Protein AF-A0A5B8M0R2-F1 (afdb_monomer)

Radius of gyration: 30.64 Å; Cα contacts (8 Å, |Δi|>4): 33; chains: 1; bounding box: 61×30×113 Å

pLDDT: mean 72.75, std 15.43, range [44.34, 93.19]

Secondary structure (DSSP, 8-state):
----------TTHHHHGGG-------PPPPHHHHHHHHHHHHTT-S-TTSTTHHHHHHHHHHHHHHHHHHT---SSTHHHHHHHHHHHHHHHHHHHHHHHHHHHHHH-

Solvent-accessible surface area (backbone atoms only — not comparable to full-atom values): 6697 Å² total; per-residue (Å²): 134,84,74,85,85,73,77,77,79,73,78,70,63,71,62,64,68,69,67,75,66,73,76,68,77,72,71,80,81,47,60,72,53,18,53,51,50,48,57,34,47,78,67,66,72,52,67,63,88,44,90,64,40,58,61,52,49,54,48,20,52,51,50,43,53,50,32,64,76,67,64,61,80,85,75,76,58,62,75,61,52,50,55,55,53,51,51,52,53,51,51,51,51,50,52,50,52,52,51,49,52,52,53,51,62,73,74,105

Foldseek 3Di:
DDDDPPVDPDPPVVVVVVPPPDPPPPPQQDLVNLVVLVVCVVVVNQDPVDPCSVVSNVSSVVNNVVCVVVVPDPDDCCVVVVVVVVVVVVVVVVCVVVVVVVVVVVVD

Sequence (108 aa):
MAGEDARGTDPVDSRQRASRGHTAAKAPMTLEEAERIERQYDRGTLDLSLPGTEEIVAEAHRVRLRAELWGAHKSDDRRRQAKGTVVVVCAFIVITVVGLVACLAVAY

Structure (mmCIF, N/CA/C/O backbone):
data_AF-A0A5B8M0R2-F1
#
_entry.id   AF-A0A5B8M0R2-F1
#
loop_
_atom_site.group_PDB
_atom_site.id
_atom_site.type_symbol
_atom_site.label_atom_id
_atom_site.label_alt_id
_atom_site.label_comp_id
_atom_site.label_asym_id
_atom_site.label_entity_id
_atom_site.label_seq_id
_atom_site.pdbx_PDB_ins_code
_atom_site.Cartn_x
_atom_site.Cartn_y
_atom_site.Cartn_z
_atom_site.occupancy
_atom_site.B_iso_or_equiv
_atom_site.auth_seq_id
_atom_site.auth_comp_id
_atom_site.auth_asym_id
_atom_site.auth_atom_id
_atom_site.pdbx_PDB_model_num
ATOM 1 N N . MET A 1 1 ? -40.930 0.085 71.876 1.00 44.34 1 MET A N 1
ATOM 2 C CA . MET A 1 1 ? -40.169 0.909 70.914 1.00 44.34 1 MET A CA 1
ATOM 3 C C . MET A 1 1 ? -38.916 0.100 70.566 1.00 44.34 1 MET A C 1
ATOM 5 O O . MET A 1 1 ? -37.940 0.230 71.280 1.00 44.34 1 MET A O 1
ATOM 9 N N . ALA A 1 2 ? -38.921 -0.955 69.737 1.00 47.94 2 ALA A N 1
ATOM 10 C CA . ALA A 1 2 ? -39.410 -1.116 68.354 1.00 47.94 2 ALA A CA 1
ATOM 11 C C . ALA A 1 2 ? -38.889 0.017 67.452 1.00 47.94 2 ALA A C 1
ATOM 13 O O . ALA A 1 2 ? -39.274 1.153 67.697 1.00 47.94 2 ALA A O 1
ATOM 14 N N . GLY A 1 3 ? -38.029 -0.193 66.458 1.00 48.84 3 GLY A N 1
ATOM 15 C CA . GLY A 1 3 ? -37.385 -1.405 65.955 1.00 48.84 3 GLY A CA 1
ATOM 16 C C . GLY A 1 3 ? -36.396 -1.033 64.843 1.00 48.84 3 GLY A C 1
ATOM 17 O O . GLY A 1 3 ? -36.450 0.072 64.317 1.00 48.84 3 GLY A O 1
ATOM 18 N N . GLU A 1 4 ? -35.480 -1.960 64.570 1.00 58.88 4 GLU A N 1
ATOM 19 C CA . GLU A 1 4 ? -34.796 -2.210 63.293 1.00 58.88 4 GLU A CA 1
ATOM 20 C C . GLU A 1 4 ? -34.790 -1.097 62.228 1.00 58.88 4 GLU A C 1
ATOM 22 O O . GLU A 1 4 ? -35.534 -1.141 61.252 1.00 58.88 4 GLU A O 1
ATOM 27 N N . ASP A 1 5 ? -33.799 -0.207 62.311 1.00 57.06 5 ASP A N 1
ATOM 28 C CA . ASP A 1 5 ? -33.267 0.495 61.139 1.00 57.06 5 ASP A CA 1
ATOM 29 C C . ASP A 1 5 ? -32.294 -0.440 60.403 1.00 57.06 5 ASP A C 1
ATOM 31 O O . ASP A 1 5 ? -31.075 -0.240 60.357 1.00 57.06 5 ASP A O 1
ATOM 35 N N . ALA A 1 6 ? -32.856 -1.516 59.846 1.00 58.56 6 ALA A N 1
ATOM 36 C CA . ALA A 1 6 ? -32.199 -2.386 58.885 1.00 58.56 6 ALA A CA 1
ATOM 37 C C . ALA A 1 6 ? -32.004 -1.595 57.586 1.00 58.56 6 ALA A C 1
ATOM 39 O O . ALA A 1 6 ? -32.799 -1.653 56.649 1.00 58.56 6 ALA A O 1
ATOM 40 N N . ARG A 1 7 ? -30.941 -0.789 57.567 1.00 60.78 7 ARG A N 1
ATOM 41 C CA . ARG A 1 7 ? -30.465 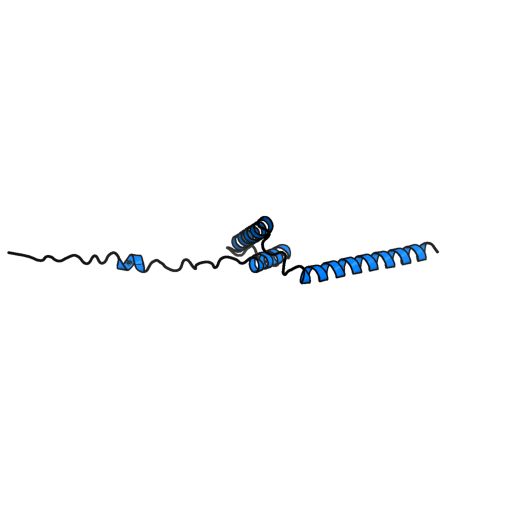-0.050 56.403 1.00 60.78 7 ARG A CA 1
ATOM 42 C C . ARG A 1 7 ? -30.079 -1.076 55.336 1.00 60.78 7 ARG A C 1
ATOM 44 O O . ARG A 1 7 ? -29.003 -1.670 55.397 1.00 60.78 7 ARG A O 1
ATOM 51 N N . GLY A 1 8 ? -31.024 -1.321 54.429 1.00 56.59 8 GLY A N 1
ATOM 52 C CA . GLY A 1 8 ? -30.923 -2.246 53.311 1.00 56.59 8 GLY A CA 1
ATOM 53 C C . GLY A 1 8 ? -29.609 -2.054 52.573 1.00 56.59 8 GLY A C 1
ATOM 54 O O . GLY A 1 8 ? -29.374 -1.042 51.920 1.00 56.59 8 GLY A O 1
ATOM 55 N N . THR A 1 9 ? -28.730 -3.036 52.721 1.00 60.12 9 THR A N 1
ATOM 56 C CA . THR A 1 9 ? -27.618 -3.245 51.808 1.00 60.12 9 THR A CA 1
ATOM 57 C C . THR A 1 9 ? -28.213 -3.951 50.605 1.00 60.12 9 THR A C 1
ATOM 59 O O . THR A 1 9 ? -28.344 -5.170 50.593 1.00 60.12 9 THR A O 1
ATOM 62 N N . ASP A 1 10 ? -28.669 -3.167 49.630 1.00 61.03 10 ASP A N 1
ATOM 63 C CA . ASP A 1 10 ? -29.226 -3.690 48.388 1.00 61.03 10 ASP A CA 1
ATOM 64 C C . ASP A 1 10 ? -28.201 -4.618 47.705 1.00 61.03 10 ASP A C 1
ATOM 66 O O . ASP A 1 10 ? -27.140 -4.162 47.269 1.00 61.03 10 ASP A O 1
ATOM 70 N N . PRO A 1 11 ? -28.484 -5.925 47.544 1.00 58.62 11 PRO A N 1
ATOM 71 C CA . PRO A 1 11 ? -27.575 -6.857 46.877 1.00 58.62 11 PRO A CA 1
ATOM 72 C C . PRO A 1 11 ? -27.618 -6.737 45.340 1.00 58.62 11 PRO A C 1
ATOM 74 O O . PRO A 1 11 ? -27.076 -7.585 44.632 1.00 58.62 11 PRO A O 1
ATOM 77 N N . VAL A 1 12 ? -28.268 -5.703 44.798 1.00 56.69 12 VAL A N 1
ATOM 78 C CA . VAL A 1 12 ? -28.571 -5.588 43.363 1.00 56.69 12 VAL A CA 1
ATOM 79 C C . VAL A 1 12 ? -27.383 -5.051 42.548 1.00 56.69 12 VAL A C 1
ATOM 81 O O . VAL A 1 12 ? -27.259 -5.373 41.367 1.00 56.69 12 VAL A O 1
ATOM 84 N N . ASP A 1 13 ? -26.442 -4.335 43.168 1.00 57.00 13 ASP A N 1
ATOM 85 C CA . ASP A 1 13 ? -25.333 -3.682 42.446 1.00 57.00 13 ASP A CA 1
ATOM 86 C C . ASP A 1 13 ? -24.150 -4.632 42.131 1.00 57.00 13 ASP A C 1
ATOM 88 O O . ASP A 1 13 ? -23.364 -4.442 41.198 1.00 57.00 13 ASP A O 1
ATOM 92 N N . SER A 1 14 ? -24.037 -5.748 42.857 1.00 57.00 14 SER A N 1
ATOM 93 C CA . SER A 1 14 ? -22.915 -6.687 42.697 1.00 57.00 14 SER A CA 1
ATOM 94 C C . SER A 1 14 ? -23.037 -7.599 41.469 1.00 57.00 14 SER A C 1
ATOM 96 O O . SER A 1 14 ? -22.025 -8.117 40.992 1.00 57.00 14 SER A O 1
ATOM 98 N N . ARG A 1 15 ? -24.237 -7.745 40.884 1.00 55.50 15 ARG A N 1
ATOM 99 C CA . ARG A 1 15 ? -24.428 -8.496 39.627 1.00 55.50 15 ARG A CA 1
ATOM 100 C C . ARG A 1 15 ? -24.153 -7.661 38.377 1.00 55.50 15 ARG A C 1
ATOM 102 O O . ARG A 1 15 ? -23.666 -8.207 37.390 1.00 55.50 15 ARG A O 1
ATOM 109 N N . GLN A 1 16 ? -24.396 -6.348 38.406 1.00 55.31 16 GLN A N 1
ATOM 110 C CA . GLN A 1 16 ? -24.125 -5.480 37.251 1.00 55.31 16 GLN A CA 1
ATOM 111 C C . GLN A 1 16 ? -22.628 -5.217 37.045 1.00 55.31 16 GLN A C 1
ATOM 113 O O . GLN A 1 16 ? -22.180 -5.070 35.906 1.00 55.31 16 GLN A O 1
ATOM 118 N N . ARG A 1 17 ? -21.819 -5.253 38.112 1.00 51.78 17 ARG A N 1
ATOM 119 C CA . ARG A 1 17 ? -20.358 -5.082 38.019 1.00 51.78 17 ARG A CA 1
ATOM 120 C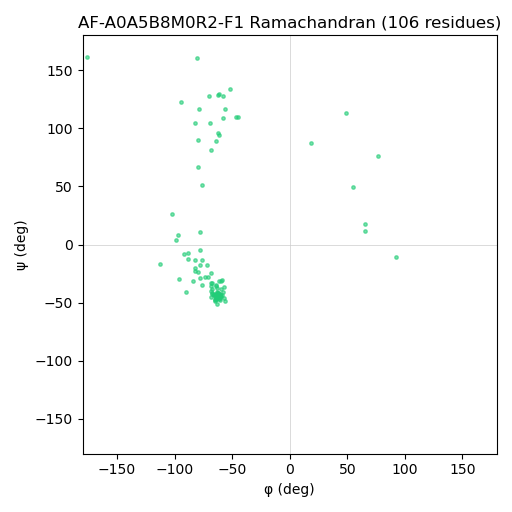 C . ARG A 1 17 ? -19.634 -6.240 37.323 1.00 51.78 17 ARG A C 1
ATOM 122 O O . ARG A 1 17 ? -18.564 -6.022 36.763 1.00 51.78 17 ARG A O 1
ATOM 129 N N . ALA A 1 18 ? -20.216 -7.441 37.326 1.00 54.94 18 ALA A N 1
ATOM 130 C CA . ALA A 1 18 ? -19.605 -8.649 36.766 1.00 54.94 18 ALA A CA 1
ATOM 131 C C . ALA A 1 18 ? -19.901 -8.869 35.269 1.00 54.94 18 ALA A C 1
ATOM 133 O O . ALA A 1 18 ? -19.229 -9.678 34.637 1.00 54.94 18 ALA A O 1
ATOM 134 N N . SER A 1 19 ? -20.853 -8.127 34.684 1.00 50.97 19 SER A N 1
ATOM 135 C CA . SER A 1 19 ? -21.210 -8.238 33.257 1.00 50.97 19 SER A CA 1
ATOM 136 C C . SER A 1 19 ? -20.541 -7.193 32.355 1.00 50.97 19 SER A C 1
ATOM 138 O O . SER A 1 19 ? -20.816 -7.138 31.159 1.00 50.97 19 SER A O 1
ATOM 140 N N . ARG A 1 20 ? -19.585 -6.405 32.872 1.00 52.12 20 ARG A N 1
ATOM 141 C CA . ARG A 1 20 ? -18.591 -5.695 32.038 1.00 52.12 20 ARG A CA 1
ATOM 142 C C . ARG A 1 20 ? -17.519 -6.678 31.547 1.00 52.12 20 ARG A C 1
ATOM 144 O O . ARG A 1 20 ? -16.319 -6.476 31.708 1.00 52.12 20 ARG A O 1
ATOM 151 N N . GLY A 1 21 ? -17.974 -7.782 30.968 1.00 47.69 21 GLY A N 1
ATOM 152 C CA . GLY A 1 21 ? -17.135 -8.698 30.226 1.00 47.69 21 GLY A CA 1
ATOM 153 C C . GLY A 1 21 ? -16.698 -8.011 28.942 1.00 47.69 21 GLY A C 1
ATOM 154 O O . GLY A 1 21 ? -17.476 -7.882 28.009 1.00 47.69 21 GLY A O 1
ATOM 155 N N . HIS A 1 22 ? -15.441 -7.578 28.916 1.00 48.12 22 HIS A N 1
ATOM 156 C CA . HIS A 1 22 ? -14.587 -7.841 27.766 1.00 48.12 22 HIS A CA 1
ATOM 157 C C . HIS A 1 22 ? -15.139 -7.378 26.403 1.00 48.12 22 HIS A C 1
ATOM 159 O O . HIS A 1 22 ? -15.058 -8.107 25.417 1.00 48.12 22 HIS A O 1
ATOM 165 N N . THR A 1 23 ? -15.611 -6.132 26.282 1.00 51.62 23 THR A N 1
ATOM 166 C CA . THR A 1 23 ? -15.379 -5.435 25.011 1.00 51.62 23 THR A CA 1
ATOM 167 C C . THR A 1 23 ? -13.870 -5.291 24.929 1.00 51.62 23 THR A C 1
ATOM 169 O O . THR A 1 23 ? -13.311 -4.358 25.506 1.00 51.62 23 THR A O 1
ATOM 172 N N . ALA A 1 24 ? -13.205 -6.296 24.351 1.00 54.41 24 ALA A N 1
ATOM 173 C CA . ALA A 1 24 ? -11.801 -6.236 24.007 1.00 54.41 24 ALA A CA 1
ATOM 174 C C . ALA A 1 24 ? -11.619 -4.875 23.349 1.00 54.41 24 ALA A C 1
ATOM 176 O O . ALA A 1 24 ? -12.219 -4.613 22.306 1.00 54.41 24 ALA A O 1
ATOM 177 N N . ALA A 1 25 ? -10.932 -3.965 24.038 1.00 51.34 25 ALA A N 1
ATOM 178 C CA . ALA A 1 25 ? -10.615 -2.669 23.486 1.00 51.34 25 ALA A CA 1
ATOM 179 C C . ALA A 1 25 ? -9.750 -2.984 22.269 1.00 51.34 25 ALA A C 1
ATOM 181 O O . ALA A 1 25 ? -8.566 -3.280 22.413 1.00 51.34 25 ALA A O 1
ATOM 182 N N . LYS A 1 26 ? -10.385 -3.076 21.094 1.00 64.25 26 LYS A N 1
ATOM 183 C CA . LYS A 1 26 ? -9.720 -3.350 19.829 1.00 64.25 26 LYS A CA 1
ATOM 184 C C . LYS A 1 26 ? -8.706 -2.232 19.705 1.00 64.25 26 LYS A C 1
ATOM 186 O O . LYS A 1 26 ? -9.095 -1.067 19.607 1.00 64.25 26 LYS A O 1
ATOM 191 N 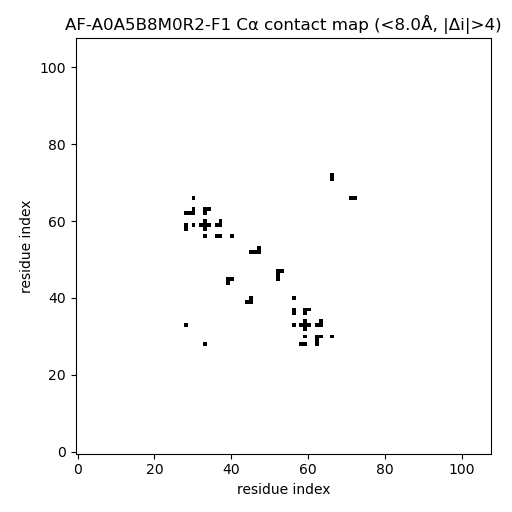N . ALA A 1 27 ? -7.430 -2.579 19.860 1.00 71.19 27 ALA A N 1
ATOM 192 C CA . ALA A 1 27 ? -6.365 -1.600 19.792 1.00 71.19 27 ALA A CA 1
ATOM 193 C C . ALA A 1 27 ? -6.542 -0.818 18.479 1.00 71.19 27 ALA A C 1
ATOM 195 O O . ALA A 1 27 ? -6.852 -1.438 17.455 1.00 71.19 27 ALA A O 1
ATOM 196 N N . PRO A 1 28 ? -6.451 0.523 18.509 1.00 75.25 28 PRO A N 1
ATOM 197 C CA . PRO A 1 28 ? -6.638 1.321 17.309 1.00 75.25 28 PRO A CA 1
ATOM 198 C C . PRO A 1 28 ? -5.624 0.870 16.253 1.00 75.25 28 PRO A C 1
ATOM 200 O O . PRO A 1 28 ? -4.432 0.772 16.542 1.00 75.25 28 PRO A O 1
ATOM 203 N N . MET A 1 29 ? -6.116 0.558 15.053 1.00 79.38 29 MET A N 1
ATOM 204 C CA . MET A 1 29 ? -5.293 0.066 13.949 1.00 79.38 29 MET A CA 1
ATOM 205 C C . MET A 1 29 ? -4.246 1.118 13.570 1.00 79.38 29 MET A C 1
ATOM 207 O O . MET A 1 29 ? -4.584 2.288 13.369 1.00 79.38 29 MET A O 1
ATOM 211 N N . THR A 1 30 ? -2.978 0.709 13.476 1.00 86.06 30 THR A N 1
ATOM 212 C CA . THR A 1 30 ? -1.897 1.616 13.060 1.00 86.06 30 THR A CA 1
ATOM 213 C C . THR A 1 30 ? -1.871 1.775 11.542 1.00 86.06 30 THR A C 1
ATOM 215 O O . THR A 1 30 ? -2.400 0.939 10.805 1.00 86.06 30 THR A O 1
ATOM 218 N N . LEU A 1 31 ? -1.236 2.843 11.052 1.00 82.38 31 LEU A N 1
ATOM 219 C CA . LEU A 1 31 ? -1.103 3.077 9.614 1.00 82.38 31 LEU A CA 1
ATOM 220 C C . LEU A 1 31 ? -0.289 1.970 8.930 1.00 82.38 31 LEU A C 1
ATOM 222 O O . LEU A 1 31 ? -0.686 1.483 7.876 1.00 82.38 31 LEU A O 1
ATOM 226 N N . GLU A 1 32 ? 0.809 1.515 9.541 1.00 79.69 32 GLU A N 1
ATOM 227 C CA . GLU A 1 32 ? 1.630 0.444 8.964 1.00 79.69 32 GLU A CA 1
ATOM 228 C C . GLU A 1 32 ? 0.859 -0.879 8.878 1.00 79.69 32 GLU A C 1
ATOM 230 O O . GLU A 1 32 ? 1.036 -1.659 7.937 1.00 79.69 32 GLU A O 1
ATOM 235 N N . GLU A 1 33 ? 0.002 -1.142 9.866 1.00 80.94 33 GLU A N 1
ATOM 236 C CA . GLU A 1 33 ? -0.883 -2.299 9.872 1.00 80.94 33 GLU A CA 1
ATOM 237 C C . GLU A 1 33 ? -1.962 -2.189 8.792 1.00 80.94 33 GLU A C 1
ATOM 239 O O . GLU A 1 33 ? -2.147 -3.142 8.033 1.00 80.94 33 GLU A O 1
ATOM 244 N N . ALA A 1 34 ? -2.592 -1.021 8.658 1.00 86.81 34 ALA A N 1
ATOM 245 C CA . ALA A 1 34 ? -3.563 -0.739 7.608 1.00 86.81 34 ALA A CA 1
ATOM 246 C C . ALA A 1 34 ? -2.974 -0.962 6.202 1.00 86.81 34 ALA A C 1
ATOM 248 O O . ALA A 1 34 ? -3.537 -1.703 5.396 1.00 86.81 34 ALA A O 1
ATOM 249 N N . GLU A 1 35 ? -1.784 -0.423 5.924 1.00 85.50 35 GLU A N 1
ATOM 250 C CA . GLU A 1 35 ? -1.107 -0.641 4.641 1.00 85.50 35 GLU A CA 1
ATOM 251 C C . GLU A 1 35 ? -0.717 -2.108 4.411 1.00 85.50 35 GLU A C 1
ATOM 253 O O . GLU A 1 35 ? -0.663 -2.589 3.276 1.00 85.50 35 GLU A O 1
ATOM 258 N N . ARG A 1 36 ? -0.347 -2.836 5.471 1.00 83.50 36 ARG A N 1
ATOM 259 C CA . ARG A 1 36 ? -0.019 -4.263 5.359 1.00 83.50 36 ARG A CA 1
ATOM 260 C C . ARG A 1 36 ? -1.256 -5.068 4.968 1.00 83.50 36 ARG A C 1
ATOM 262 O O . ARG A 1 36 ? -1.141 -5.923 4.092 1.0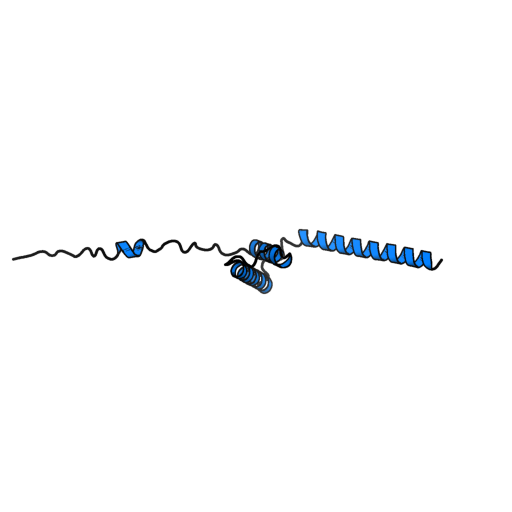0 83.50 36 ARG A O 1
ATOM 269 N N . ILE A 1 37 ? -2.398 -4.777 5.586 1.00 84.62 37 ILE A N 1
ATOM 270 C CA . ILE A 1 37 ? -3.679 -5.445 5.325 1.00 84.62 37 ILE A CA 1
ATOM 271 C C . ILE A 1 37 ? -4.141 -5.171 3.893 1.00 84.62 37 ILE A C 1
ATOM 273 O O . ILE A 1 37 ? -4.456 -6.111 3.167 1.00 84.62 37 ILE A O 1
ATOM 277 N N . GLU A 1 38 ? -4.102 -3.921 3.437 1.00 82.69 38 GLU A N 1
ATOM 278 C CA . GLU A 1 38 ? -4.467 -3.608 2.054 1.00 82.69 38 GLU A CA 1
ATOM 279 C C . GLU A 1 38 ? -3.539 -4.254 1.028 1.00 82.69 38 GLU A C 1
ATOM 281 O O . GLU A 1 38 ? -4.007 -4.824 0.049 1.00 82.69 38 GLU A O 1
ATOM 286 N N . ARG A 1 39 ? -2.221 -4.268 1.267 1.00 84.25 39 ARG A N 1
ATOM 287 C CA . ARG A 1 39 ? -1.290 -4.974 0.372 1.00 84.25 39 ARG A CA 1
ATOM 288 C C . ARG A 1 39 ? -1.607 -6.468 0.271 1.00 84.25 39 ARG A C 1
ATOM 290 O O . ARG A 1 39 ? -1.334 -7.073 -0.762 1.00 84.25 39 ARG A O 1
ATOM 297 N N . GLN A 1 40 ? -2.128 -7.082 1.333 1.00 83.06 40 GLN A N 1
ATOM 298 C CA . GLN A 1 40 ? -2.559 -8.484 1.325 1.00 83.06 40 GLN A CA 1
ATOM 299 C C . GLN A 1 40 ? -3.902 -8.674 0.611 1.00 83.06 40 GLN A C 1
ATOM 301 O O . GLN A 1 40 ? -4.076 -9.688 -0.071 1.00 83.06 40 GLN A O 1
ATOM 306 N N . TYR A 1 41 ? -4.807 -7.702 0.736 1.00 83.38 41 TYR A N 1
ATOM 307 C CA . TYR A 1 41 ? -6.067 -7.640 -0.001 1.00 83.38 41 TYR A CA 1
ATOM 308 C C . TYR A 1 41 ? -5.829 -7.507 -1.513 1.00 83.38 41 TYR A C 1
ATOM 310 O O . TYR A 1 41 ? -6.298 -8.346 -2.275 1.00 83.38 41 TYR A O 1
ATOM 318 N N . ASP A 1 42 ? -4.998 -6.554 -1.943 1.00 79.06 42 ASP A N 1
ATOM 319 C CA . ASP A 1 42 ? -4.656 -6.322 -3.356 1.00 79.06 42 ASP A CA 1
ATOM 320 C C . ASP A 1 42 ? -3.965 -7.530 -4.003 1.00 79.06 42 ASP A C 1
ATOM 322 O O . ASP A 1 42 ? -4.110 -7.795 -5.195 1.00 79.06 42 ASP A O 1
ATOM 326 N N . ARG A 1 43 ? -3.201 -8.290 -3.211 1.00 84.19 43 ARG A N 1
ATOM 327 C CA . ARG A 1 43 ? -2.560 -9.540 -3.647 1.00 84.19 43 ARG A CA 1
ATOM 328 C C . ARG A 1 43 ? -3.523 -10.727 -3.706 1.00 84.19 43 ARG A C 1
ATOM 330 O O . ARG A 1 43 ? -3.091 -11.810 -4.089 1.00 84.19 43 ARG A O 1
ATOM 337 N N . GLY A 1 44 ? -4.779 -10.560 -3.287 1.00 83.62 44 GLY A N 1
ATOM 338 C CA . GLY A 1 44 ? -5.766 -11.639 -3.198 1.00 83.62 44 GLY A CA 1
ATOM 339 C C . GLY A 1 44 ? -5.410 -12.710 -2.164 1.00 83.62 44 GLY A C 1
ATOM 340 O O . GLY A 1 44 ? -5.921 -13.822 -2.221 1.00 83.62 44 GLY A O 1
ATOM 341 N N . THR A 1 45 ? -4.497 -12.401 -1.238 1.00 84.19 45 THR A N 1
ATOM 342 C CA . THR A 1 45 ? -4.029 -13.339 -0.200 1.00 84.19 45 THR A CA 1
ATOM 343 C C . THR A 1 45 ? -4.882 -13.312 1.064 1.00 84.19 45 THR A C 1
ATOM 345 O O . THR A 1 45 ? -4.669 -14.126 1.959 1.00 84.19 45 THR A O 1
ATOM 348 N N . LEU A 1 46 ? -5.819 -12.368 1.153 1.00 82.44 46 LEU A N 1
ATOM 349 C CA . LEU A 1 46 ? -6.728 -12.234 2.278 1.00 82.44 46 LEU A CA 1
ATOM 350 C C . LEU A 1 46 ? -8.036 -12.970 1.975 1.00 82.44 46 LEU A C 1
ATOM 352 O O . LEU A 1 46 ? -8.695 -12.681 0.979 1.00 82.44 46 LEU A O 1
ATOM 356 N N . ASP A 1 47 ? -8.407 -13.913 2.835 1.00 80.50 47 ASP A N 1
ATOM 357 C CA . ASP A 1 47 ? -9.652 -14.661 2.692 1.00 80.50 47 ASP A CA 1
ATOM 358 C C . ASP A 1 47 ? -10.831 -13.853 3.259 1.00 80.50 47 ASP A C 1
ATOM 360 O O . ASP A 1 47 ? -11.008 -13.721 4.472 1.00 80.50 47 ASP A O 1
ATOM 364 N N . LEU A 1 48 ? -11.624 -13.288 2.349 1.00 81.94 48 LEU A N 1
ATOM 365 C CA . LEU A 1 48 ? -12.806 -12.477 2.654 1.00 81.94 48 LEU A CA 1
ATOM 366 C C . LEU A 1 48 ? -14.011 -13.314 3.091 1.00 81.94 48 LEU A C 1
ATOM 368 O O . LEU A 1 48 ? -14.965 -12.764 3.628 1.00 81.94 48 LEU A O 1
ATOM 372 N N . SER A 1 49 ? -13.973 -14.635 2.888 1.00 77.75 49 SER A N 1
ATOM 373 C CA . SER A 1 49 ? -15.051 -15.524 3.334 1.00 77.75 49 SER A CA 1
ATOM 374 C C . SER A 1 49 ? -15.074 -15.699 4.855 1.00 77.75 49 SER A C 1
ATOM 376 O O . SER A 1 49 ? -16.090 -16.101 5.427 1.00 77.75 49 SER A O 1
ATOM 378 N N . LEU A 1 50 ? -13.967 -15.355 5.522 1.00 77.19 50 LEU A N 1
ATOM 379 C CA . LEU A 1 50 ? -13.873 -15.330 6.973 1.00 77.19 50 LEU A CA 1
ATOM 380 C C . LEU A 1 50 ? -14.703 -14.166 7.546 1.00 77.19 50 LEU A C 1
ATOM 382 O O . LEU A 1 50 ? -14.511 -13.006 7.161 1.00 77.19 50 LEU A O 1
ATOM 386 N N . PRO A 1 51 ? -15.593 -14.442 8.516 1.00 77.19 51 PRO A N 1
ATOM 387 C CA . PRO A 1 51 ? -16.411 -13.407 9.128 1.00 77.19 51 PRO A CA 1
ATOM 388 C C . PRO A 1 51 ? -15.526 -12.379 9.845 1.00 77.19 51 PRO A C 1
ATOM 390 O O . PRO A 1 51 ? -14.674 -12.728 10.661 1.00 77.19 51 PRO A O 1
ATOM 393 N N . GLY A 1 52 ? -15.743 -11.098 9.541 1.00 76.44 52 GLY A N 1
ATOM 394 C CA . GLY A 1 52 ? -14.998 -9.975 10.121 1.00 76.44 52 GLY A CA 1
ATOM 395 C C . GLY A 1 52 ? -13.766 -9.529 9.325 1.00 76.44 52 GLY A C 1
ATOM 396 O O . GLY A 1 52 ? -13.254 -8.443 9.592 1.00 76.44 52 GLY A O 1
ATOM 397 N N . THR A 1 53 ? -13.315 -10.284 8.315 1.00 82.00 53 THR A N 1
ATOM 398 C CA . THR A 1 53 ? -12.177 -9.869 7.474 1.00 82.00 53 THR A CA 1
ATOM 399 C C . THR A 1 53 ? -12.501 -8.621 6.654 1.00 82.00 53 THR A C 1
ATOM 401 O O . THR A 1 53 ? -11.695 -7.693 6.613 1.00 82.00 53 THR A O 1
ATOM 404 N N . GLU A 1 54 ? -13.693 -8.543 6.059 1.00 83.88 54 GLU A N 1
ATOM 405 C CA . GLU A 1 54 ? -14.125 -7.366 5.290 1.00 83.88 54 GLU A CA 1
ATOM 406 C C . GLU A 1 54 ? -14.148 -6.090 6.142 1.00 83.88 54 GLU A C 1
ATOM 408 O O . GLU A 1 54 ? -13.727 -5.025 5.694 1.00 83.88 54 GLU A O 1
ATOM 413 N N . GLU A 1 55 ? -14.572 -6.197 7.403 1.00 83.88 55 GLU A N 1
ATOM 414 C CA . GLU A 1 55 ? -14.615 -5.063 8.329 1.00 83.88 55 GLU A CA 1
ATOM 415 C C . GLU A 1 55 ? -13.205 -4.580 8.702 1.00 83.88 55 GLU A C 1
ATOM 417 O O . GLU A 1 55 ? -12.963 -3.378 8.832 1.00 83.88 55 GLU A O 1
ATOM 422 N N . ILE A 1 56 ? -12.251 -5.508 8.827 1.00 85.31 56 ILE A N 1
ATOM 423 C CA . ILE A 1 56 ? -10.836 -5.200 9.070 1.00 85.31 56 ILE A CA 1
ATOM 424 C C . ILE A 1 56 ? -10.219 -4.498 7.852 1.00 85.31 56 ILE A C 1
ATOM 426 O O . ILE A 1 56 ? -9.507 -3.509 8.025 1.00 85.31 56 ILE A O 1
ATOM 430 N N . VAL A 1 57 ? -10.521 -4.953 6.632 1.00 87.56 57 VAL A N 1
ATOM 431 C CA . VAL A 1 57 ? -10.058 -4.305 5.390 1.00 87.56 57 VAL A CA 1
ATOM 432 C C . VAL A 1 57 ? -10.669 -2.914 5.233 1.00 87.56 57 VAL A C 1
ATOM 434 O O . VAL A 1 57 ? -9.962 -1.964 4.906 1.00 87.56 57 VAL A O 1
ATOM 437 N N . ALA A 1 58 ? -11.963 -2.760 5.515 1.00 86.38 58 ALA A N 1
ATOM 438 C CA . ALA A 1 58 ? -12.634 -1.467 5.443 1.00 86.38 58 ALA A CA 1
ATOM 439 C C . ALA A 1 58 ? -12.055 -0.455 6.447 1.00 86.38 58 ALA A C 1
ATOM 441 O O . ALA A 1 58 ? -11.917 0.728 6.128 1.00 86.38 58 ALA A O 1
ATOM 442 N N . GLU A 1 59 ? -11.690 -0.906 7.651 1.00 86.69 59 GLU A N 1
ATOM 443 C CA . GLU A 1 59 ? -11.017 -0.059 8.638 1.00 86.69 59 GLU A CA 1
ATOM 444 C C . GLU A 1 59 ? -9.601 0.324 8.193 1.00 86.69 59 GLU A C 1
ATOM 446 O O . GLU A 1 59 ? -9.233 1.496 8.284 1.00 86.69 59 GLU A O 1
ATOM 451 N N . ALA A 1 60 ? -8.845 -0.620 7.627 1.00 87.25 60 ALA A N 1
ATOM 452 C CA . ALA A 1 60 ? -7.533 -0.347 7.044 1.00 87.25 60 ALA A CA 1
ATOM 453 C C . ALA A 1 60 ? -7.611 0.723 5.946 1.00 87.25 60 ALA A C 1
ATOM 455 O O . ALA A 1 60 ? -6.856 1.699 5.969 1.00 87.25 60 ALA A O 1
ATOM 456 N N . HIS A 1 61 ? -8.593 0.602 5.050 1.00 86.50 61 HIS A N 1
ATOM 457 C CA . HIS A 1 61 ? -8.821 1.578 3.992 1.00 86.50 61 HIS A CA 1
ATOM 458 C C . HIS A 1 61 ? -9.105 2.976 4.555 1.00 86.50 61 HIS A C 1
ATOM 460 O O . HIS A 1 61 ? -8.506 3.962 4.123 1.00 86.50 61 HIS A O 1
ATOM 466 N N . ARG A 1 62 ? -9.956 3.079 5.587 1.00 87.50 62 ARG A N 1
ATOM 467 C CA . ARG A 1 62 ? -10.251 4.356 6.263 1.00 87.50 62 ARG A CA 1
ATOM 468 C C . ARG A 1 62 ? -9.022 4.977 6.922 1.00 87.50 62 ARG A C 1
ATOM 470 O O . ARG A 1 62 ? -8.820 6.186 6.792 1.00 87.50 62 ARG A O 1
ATOM 477 N N . VAL A 1 63 ? -8.219 4.186 7.635 1.00 85.31 63 VAL A N 1
ATOM 478 C CA . VAL A 1 63 ? -7.006 4.666 8.319 1.00 85.31 63 VAL A CA 1
ATOM 479 C C . VAL A 1 63 ? -5.989 5.188 7.307 1.00 85.31 63 VAL A C 1
ATOM 481 O O . VAL A 1 63 ? -5.445 6.277 7.508 1.00 85.31 63 VAL A O 1
ATOM 484 N N . ARG A 1 64 ? -5.793 4.481 6.186 1.00 84.94 64 ARG A N 1
ATOM 485 C CA . ARG A 1 64 ? -4.907 4.932 5.107 1.00 84.94 64 ARG A CA 1
ATOM 486 C C . ARG A 1 64 ? -5.411 6.213 4.453 1.00 84.94 64 ARG A C 1
ATOM 488 O O . ARG A 1 64 ? -4.651 7.171 4.350 1.00 84.94 64 ARG A O 1
ATOM 495 N N . LEU A 1 65 ? -6.692 6.269 4.082 1.00 85.56 65 LEU A N 1
ATOM 496 C CA . LEU A 1 65 ? -7.285 7.461 3.468 1.00 85.56 65 LEU A CA 1
ATOM 497 C C . LEU A 1 65 ? -7.148 8.678 4.390 1.00 85.56 65 LEU A C 1
ATOM 499 O O . LEU A 1 65 ? -6.811 9.775 3.955 1.00 85.56 65 LEU A O 1
ATOM 503 N N . ARG A 1 66 ? -7.364 8.480 5.695 1.00 83.12 66 ARG A N 1
ATOM 504 C CA . ARG A 1 66 ? -7.172 9.525 6.700 1.00 83.12 66 ARG A CA 1
ATOM 505 C C . ARG A 1 66 ? -5.705 9.958 6.772 1.00 83.12 66 ARG A C 1
ATOM 507 O O . ARG A 1 66 ? -5.443 11.153 6.799 1.00 83.12 66 ARG A O 1
ATOM 514 N N . ALA A 1 67 ? -4.747 9.039 6.766 1.00 81.38 67 ALA A N 1
ATOM 515 C CA . ALA A 1 67 ? -3.333 9.407 6.748 1.00 81.38 67 ALA A CA 1
ATOM 516 C C . ALA A 1 67 ? -2.938 10.185 5.480 1.00 81.38 67 ALA A C 1
ATOM 518 O O . ALA A 1 67 ? -2.254 11.203 5.585 1.00 81.38 67 ALA A O 1
ATOM 519 N N . GLU A 1 68 ? -3.430 9.772 4.306 1.00 77.50 68 GLU A N 1
ATOM 520 C CA . GLU A 1 68 ? -3.212 10.470 3.032 1.00 77.50 68 GLU A CA 1
ATOM 521 C C . GLU A 1 68 ? -3.779 11.897 3.060 1.00 77.50 68 GLU A C 1
ATOM 523 O O . GLU A 1 68 ? -3.094 12.844 2.673 1.00 77.50 68 GLU A O 1
ATOM 528 N N . LEU A 1 69 ? -5.003 12.065 3.571 1.00 83.38 69 LEU A N 1
ATOM 529 C CA . LEU A 1 69 ? -5.681 13.362 3.66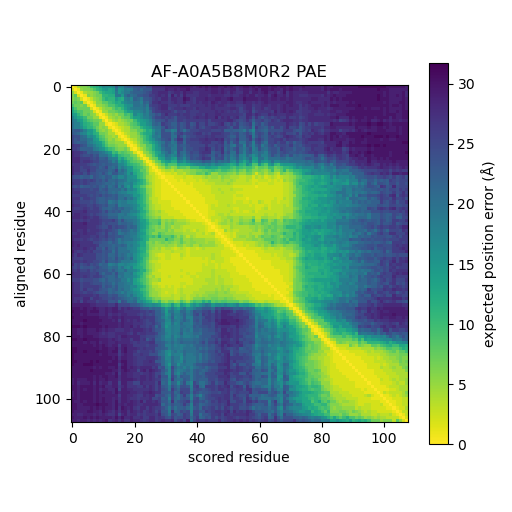0 1.00 83.38 69 LEU A CA 1
ATOM 530 C C . LEU A 1 69 ? -5.022 14.320 4.660 1.00 83.38 69 LEU A C 1
ATOM 532 O O . LEU A 1 69 ? -5.034 15.531 4.447 1.00 83.38 69 LEU A O 1
ATOM 536 N N . TRP A 1 70 ? -4.448 13.794 5.743 1.00 83.19 70 TRP A N 1
ATOM 537 C CA . TRP A 1 70 ? -3.809 14.593 6.793 1.00 83.19 70 TRP A CA 1
ATOM 538 C C . TRP A 1 70 ? -2.277 14.671 6.659 1.00 83.19 70 TRP A C 1
ATOM 540 O O . TRP A 1 70 ? -1.619 15.283 7.498 1.00 83.19 70 TRP A O 1
ATOM 550 N N . GLY A 1 71 ? -1.695 14.092 5.602 1.00 65.12 71 GLY A N 1
ATOM 551 C CA . GLY A 1 71 ? -0.268 14.194 5.272 1.00 65.12 71 GLY A CA 1
ATOM 552 C C . GLY A 1 71 ? 0.688 13.546 6.282 1.00 65.12 71 GLY A C 1
ATOM 553 O O . GLY A 1 71 ? 1.900 13.769 6.208 1.00 65.12 71 GLY A O 1
ATOM 554 N N . ALA A 1 72 ? 0.175 12.759 7.229 1.00 59.41 72 ALA A N 1
ATOM 555 C CA . ALA A 1 72 ? 0.983 12.119 8.255 1.00 59.41 72 ALA A CA 1
ATOM 556 C C . ALA A 1 72 ? 1.685 10.884 7.667 1.00 59.41 72 ALA A C 1
ATOM 558 O O . ALA A 1 72 ? 1.040 9.918 7.279 1.00 59.41 72 ALA A O 1
ATOM 559 N N . HIS A 1 73 ? 3.017 10.941 7.638 1.00 52.69 73 HIS A N 1
ATOM 560 C CA . HIS A 1 73 ? 3.958 9.883 7.252 1.00 52.69 73 HIS A CA 1
ATOM 561 C C . HIS A 1 73 ? 4.143 9.590 5.759 1.00 52.69 73 HIS A C 1
ATOM 563 O O . HIS A 1 73 ? 3.807 8.538 5.231 1.00 52.69 73 HIS A O 1
ATOM 569 N N . LYS A 1 74 ? 4.896 10.484 5.108 1.00 49.56 74 LYS A N 1
ATOM 570 C CA . LYS A 1 74 ? 5.650 10.188 3.877 1.00 49.56 74 LYS A CA 1
ATOM 571 C C . LYS A 1 74 ? 7.152 9.974 4.146 1.00 49.56 74 LYS A C 1
ATOM 573 O O . LYS A 1 74 ? 7.972 10.269 3.277 1.00 49.56 74 LYS A O 1
ATOM 578 N N . SER A 1 75 ? 7.539 9.541 5.353 1.00 45.75 75 SER A N 1
ATOM 579 C CA . SER A 1 75 ? 8.953 9.491 5.773 1.00 45.75 75 SER A CA 1
ATOM 580 C C . SER A 1 75 ? 9.641 8.133 5.609 1.00 45.75 75 SER A C 1
ATOM 582 O O . SER A 1 75 ? 10.834 8.130 5.318 1.00 45.75 75 SER A O 1
ATOM 584 N N . ASP A 1 76 ? 8.941 6.996 5.694 1.00 45.97 76 ASP A N 1
ATOM 585 C CA . ASP A 1 76 ? 9.639 5.702 5.847 1.00 45.97 76 ASP A CA 1
ATOM 586 C C . ASP A 1 76 ? 9.535 4.729 4.659 1.00 45.97 76 ASP A C 1
ATOM 588 O O . ASP A 1 76 ? 10.406 3.871 4.486 1.00 45.97 76 ASP A O 1
ATOM 592 N N . ASP A 1 77 ? 8.582 4.917 3.737 1.00 46.31 77 ASP A N 1
ATOM 593 C CA . ASP A 1 77 ? 8.395 3.990 2.605 1.00 46.31 77 ASP A CA 1
ATOM 594 C C . ASP A 1 77 ? 9.169 4.376 1.323 1.00 46.31 77 ASP A C 1
ATOM 596 O O . ASP A 1 77 ? 9.321 3.581 0.385 1.00 46.31 77 ASP A O 1
ATOM 600 N N . ARG A 1 78 ? 9.789 5.569 1.297 1.00 47.38 78 ARG A N 1
ATOM 601 C CA . ARG A 1 78 ? 10.602 6.047 0.156 1.00 47.38 78 ARG A CA 1
ATOM 602 C C . ARG A 1 78 ? 11.771 5.107 -0.155 1.00 47.38 78 ARG A C 1
ATOM 604 O O . ARG A 1 78 ? 12.175 4.976 -1.309 1.00 47.38 78 ARG A O 1
ATOM 611 N N . ARG A 1 79 ? 12.307 4.415 0.856 1.00 48.44 79 ARG A N 1
ATOM 612 C CA . ARG A 1 79 ? 13.467 3.520 0.705 1.00 48.44 79 ARG A CA 1
ATOM 613 C C . ARG A 1 79 ? 13.103 2.150 0.120 1.00 48.44 79 ARG A C 1
ATOM 615 O O . ARG A 1 79 ? 13.967 1.501 -0.471 1.00 48.44 79 ARG A O 1
ATOM 622 N N . ARG A 1 80 ? 11.844 1.712 0.256 1.00 50.91 80 ARG A N 1
ATOM 623 C CA . ARG A 1 80 ? 11.339 0.455 -0.325 1.00 50.91 80 ARG A CA 1
ATOM 624 C C . ARG A 1 80 ? 10.768 0.676 -1.725 1.00 50.91 80 ARG A C 1
ATOM 626 O O . ARG A 1 80 ? 11.099 -0.099 -2.621 1.00 50.91 80 ARG A O 1
ATOM 633 N N . GLN A 1 81 ? 10.042 1.773 -1.952 1.00 50.41 81 GLN A N 1
ATOM 634 C CA . GLN A 1 81 ? 9.553 2.126 -3.291 1.00 50.41 81 GLN A CA 1
ATOM 635 C C . GLN A 1 81 ? 10.679 2.500 -4.267 1.00 50.41 81 GLN A C 1
ATOM 637 O O . GLN A 1 81 ? 10.610 2.125 -5.434 1.00 50.41 81 GLN A O 1
ATOM 642 N N . ALA A 1 82 ? 11.769 3.121 -3.795 1.00 53.44 82 ALA A N 1
ATOM 643 C CA . ALA A 1 82 ? 12.930 3.407 -4.645 1.00 53.44 82 ALA A CA 1
ATOM 644 C C . ALA A 1 82 ? 13.513 2.145 -5.305 1.00 53.44 82 ALA A C 1
ATOM 646 O O . ALA A 1 82 ? 13.920 2.192 -6.462 1.00 53.44 82 ALA A O 1
ATOM 647 N N . LYS A 1 83 ? 13.515 0.998 -4.611 1.00 55.62 83 LYS A N 1
ATOM 648 C CA . LYS A 1 83 ? 14.005 -0.262 -5.192 1.00 55.62 83 LYS A CA 1
ATOM 649 C C . LYS A 1 83 ? 13.089 -0.770 -6.308 1.00 55.62 83 LYS A C 1
ATOM 651 O O . LYS A 1 83 ? 13.593 -1.223 -7.328 1.00 55.62 83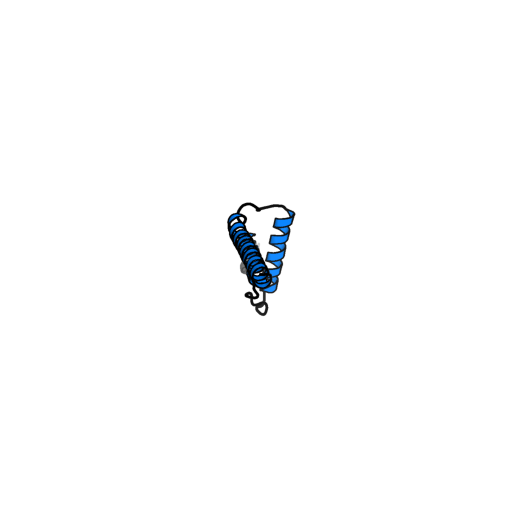 LYS A O 1
ATOM 656 N N . GLY A 1 84 ? 11.769 -0.654 -6.141 1.00 60.88 84 GLY A N 1
ATOM 657 C CA . GLY A 1 84 ? 10.796 -1.033 -7.171 1.00 60.88 84 GLY A CA 1
ATOM 658 C C . GLY A 1 84 ? 10.911 -0.162 -8.422 1.00 60.88 84 GLY A C 1
ATOM 659 O O . GLY A 1 84 ? 11.022 -0.686 -9.528 1.00 60.88 84 GLY A O 1
ATOM 660 N N . THR A 1 85 ? 10.988 1.161 -8.250 1.00 72.25 85 THR A N 1
ATOM 661 C CA . THR A 1 85 ? 11.161 2.101 -9.368 1.00 72.25 85 THR A CA 1
ATOM 662 C C . THR A 1 85 ? 12.459 1.846 -10.132 1.00 72.25 85 THR A C 1
ATOM 664 O O . THR A 1 85 ? 12.443 1.833 -11.359 1.00 72.25 85 THR A O 1
ATOM 667 N N . VAL A 1 86 ? 13.574 1.584 -9.439 1.00 72.56 86 VAL A N 1
ATOM 668 C CA . VAL A 1 86 ? 14.862 1.293 -10.094 1.00 72.56 86 VAL A CA 1
ATOM 669 C C . VAL A 1 86 ? 14.783 0.028 -10.949 1.00 72.56 86 VAL A C 1
ATOM 671 O O . VAL A 1 86 ? 15.280 0.027 -12.071 1.00 72.56 86 VAL A O 1
ATOM 674 N N . VAL A 1 87 ? 14.119 -1.028 -10.470 1.00 79.38 87 VAL A N 1
ATOM 675 C CA . VAL A 1 87 ? 13.946 -2.266 -11.248 1.00 79.38 87 VAL A CA 1
ATOM 676 C C . VAL A 1 87 ? 13.109 -2.021 -12.504 1.00 79.38 87 VAL A C 1
ATOM 678 O O . VAL A 1 87 ? 13.493 -2.479 -13.578 1.00 79.38 87 VAL A O 1
ATOM 681 N N . VAL A 1 88 ? 12.015 -1.259 -12.401 1.00 8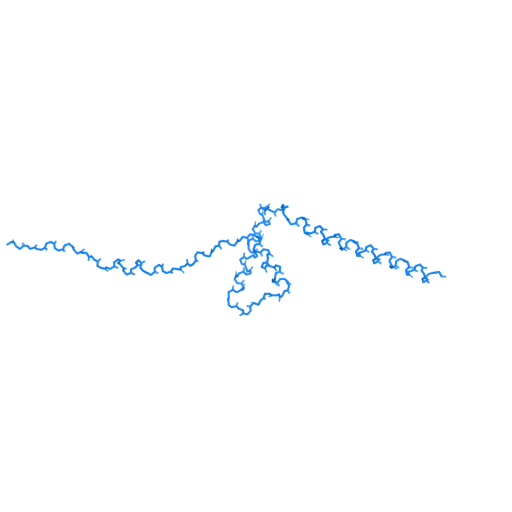2.50 88 VAL A N 1
ATOM 682 C CA . VAL A 1 88 ? 11.161 -0.922 -13.555 1.00 82.50 88 VAL A CA 1
ATOM 683 C C . VAL A 1 88 ? 11.926 -0.092 -14.588 1.00 82.50 88 VAL A C 1
ATOM 685 O O . VAL A 1 88 ? 11.871 -0.399 -15.777 1.00 82.50 88 VAL A O 1
ATOM 688 N N . VAL A 1 89 ? 12.687 0.915 -14.148 1.00 87.12 89 VAL A N 1
ATOM 689 C CA . VAL A 1 89 ? 13.509 1.747 -15.041 1.00 87.12 89 VAL A CA 1
ATOM 690 C C . VAL A 1 89 ? 14.592 0.909 -15.724 1.00 87.12 89 VAL A C 1
ATOM 692 O O . VAL A 1 89 ? 14.748 0.996 -16.940 1.00 87.12 89 VAL A O 1
ATOM 695 N N . CYS A 1 90 ? 15.295 0.046 -14.985 1.00 87.31 90 CYS A N 1
ATOM 696 C CA . CYS A 1 90 ? 16.281 -0.863 -15.569 1.00 87.31 90 CYS A CA 1
ATOM 697 C C . CYS A 1 90 ? 15.651 -1.813 -16.595 1.00 87.31 90 CYS A C 1
ATOM 699 O O . CYS A 1 90 ? 16.190 -1.965 -17.688 1.00 87.31 90 CYS A O 1
ATOM 701 N N . ALA A 1 91 ? 14.505 -2.423 -16.281 1.00 87.06 91 ALA A N 1
ATOM 702 C CA . ALA A 1 91 ? 13.809 -3.314 -17.205 1.00 87.06 91 ALA A CA 1
ATOM 703 C C . ALA A 1 91 ? 13.387 -2.583 -18.489 1.00 87.06 91 ALA A C 1
ATOM 705 O O . ALA A 1 91 ? 13.598 -3.096 -19.586 1.00 87.06 91 ALA A O 1
ATOM 706 N N . PHE A 1 92 ? 12.863 -1.361 -18.364 1.00 93.19 92 PHE A N 1
ATOM 707 C CA . PHE A 1 92 ? 12.487 -0.532 -19.506 1.00 93.19 92 PHE A CA 1
ATOM 708 C C . PHE A 1 92 ? 13.687 -0.210 -20.407 1.00 93.19 92 PHE A C 1
ATOM 710 O O . PHE A 1 92 ? 13.594 -0.336 -21.629 1.00 93.19 92 PHE A O 1
ATOM 717 N N . ILE A 1 93 ? 14.834 0.141 -19.815 1.00 92.88 93 ILE A N 1
ATOM 718 C CA . ILE A 1 93 ? 16.078 0.383 -20.558 1.00 92.88 93 ILE A CA 1
ATOM 719 C C . ILE A 1 93 ? 16.515 -0.885 -21.295 1.00 92.88 93 ILE A C 1
ATOM 721 O O . ILE A 1 93 ? 16.805 -0.815 -22.484 1.00 92.88 93 ILE A O 1
ATOM 725 N N . VAL A 1 94 ? 16.517 -2.046 -20.631 1.00 92.06 94 VAL A N 1
ATOM 726 C CA . VAL A 1 94 ? 16.908 -3.321 -21.256 1.00 92.06 94 VAL A CA 1
ATOM 727 C C . VAL A 1 94 ? 16.001 -3.655 -22.438 1.00 92.06 94 VAL A C 1
ATOM 729 O O . VAL A 1 94 ? 16.505 -3.949 -23.518 1.00 92.06 94 VAL A O 1
ATOM 732 N N . ILE A 1 95 ? 14.679 -3.553 -22.271 1.00 93.06 95 ILE A N 1
ATOM 733 C CA . ILE A 1 95 ? 13.709 -3.788 -23.351 1.00 93.06 95 ILE A CA 1
ATOM 734 C C . ILE A 1 95 ? 13.964 -2.833 -24.519 1.00 93.06 95 ILE A C 1
ATOM 736 O O . ILE A 1 95 ? 13.974 -3.259 -25.671 1.00 93.06 95 ILE A O 1
ATOM 740 N N . THR A 1 96 ? 14.216 -1.557 -24.225 1.00 91.94 96 THR A N 1
ATOM 741 C CA . THR A 1 96 ? 14.480 -0.538 -25.246 1.00 91.94 96 THR A CA 1
ATOM 742 C C . THR A 1 96 ? 15.765 -0.840 -26.013 1.00 91.94 96 THR A C 1
ATOM 744 O O . THR A 1 96 ? 15.768 -0.813 -27.239 1.00 91.94 96 THR A O 1
ATOM 747 N N . VAL A 1 97 ? 16.852 -1.174 -25.314 1.00 91.69 97 VAL A N 1
ATOM 748 C CA . VAL A 1 97 ? 18.144 -1.492 -25.936 1.00 91.69 97 VAL A CA 1
ATOM 749 C C . VAL A 1 97 ? 18.044 -2.760 -26.778 1.00 91.69 97 VAL A C 1
ATOM 751 O O . VAL A 1 97 ? 18.455 -2.753 -27.934 1.00 91.69 97 VAL A O 1
ATOM 754 N N . VAL A 1 98 ? 17.460 -3.833 -26.239 1.00 91.12 98 VAL A N 1
ATOM 755 C CA . VAL A 1 98 ? 17.284 -5.099 -26.967 1.00 91.12 98 VAL A CA 1
ATOM 756 C C . VAL A 1 98 ? 16.382 -4.904 -28.183 1.00 91.12 98 VAL A C 1
ATOM 758 O O . VAL A 1 98 ? 16.719 -5.371 -29.267 1.00 91.12 98 VAL A O 1
ATOM 761 N N . GLY A 1 99 ? 15.274 -4.176 -28.030 1.00 89.69 99 GLY A N 1
ATOM 762 C CA . GLY A 1 99 ? 14.368 -3.853 -29.129 1.00 89.69 99 GLY A CA 1
ATOM 763 C C . GLY A 1 99 ? 15.053 -3.042 -30.229 1.00 89.69 99 GLY A C 1
ATO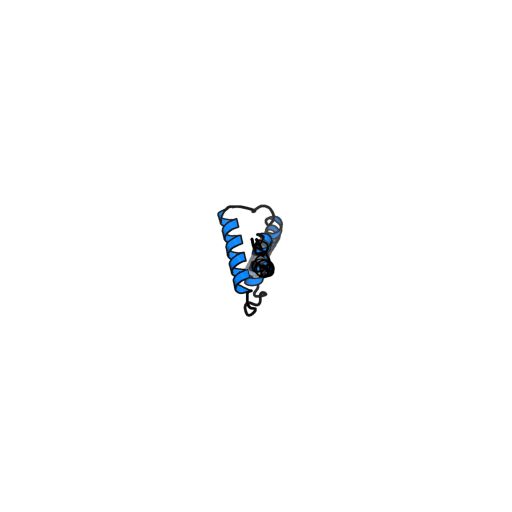M 764 O O . GLY A 1 99 ? 14.904 -3.367 -31.405 1.00 89.69 99 GLY A O 1
ATOM 765 N N . LEU A 1 100 ? 15.856 -2.037 -29.863 1.00 89.62 100 LEU A N 1
ATOM 766 C CA . LEU A 1 100 ? 16.627 -1.250 -30.826 1.00 89.62 100 LEU A CA 1
ATOM 767 C C . LEU A 1 100 ? 17.671 -2.096 -31.552 1.00 89.62 100 LEU A C 1
ATOM 769 O O . LEU A 1 100 ? 17.744 -2.024 -32.773 1.00 89.62 100 LEU A O 1
ATOM 773 N N . VAL A 1 101 ? 18.441 -2.918 -30.835 1.00 90.88 101 VAL A N 1
ATOM 774 C CA . VAL A 1 101 ? 19.460 -3.794 -31.437 1.00 90.88 101 VAL A CA 1
ATOM 775 C C . VAL A 1 101 ? 18.823 -4.812 -32.380 1.00 90.88 101 VAL A C 1
ATOM 777 O O . VAL A 1 101 ? 19.315 -4.999 -33.489 1.00 90.88 101 VAL A O 1
ATOM 780 N N . ALA A 1 102 ? 17.711 -5.432 -31.980 1.00 86.12 102 ALA A N 1
ATOM 781 C CA . ALA A 1 102 ? 16.978 -6.366 -32.827 1.00 86.12 102 ALA A CA 1
ATOM 782 C C . ALA A 1 102 ? 16.428 -5.680 -34.087 1.00 86.12 102 ALA A C 1
ATOM 784 O O . ALA A 1 102 ? 16.557 -6.217 -35.182 1.00 86.12 102 ALA A O 1
ATOM 785 N N . CYS A 1 103 ? 15.870 -4.474 -33.951 1.00 88.81 103 CYS A N 1
ATOM 786 C CA . CYS A 1 103 ? 15.382 -3.691 -35.085 1.00 88.81 103 CYS A CA 1
ATOM 787 C C . CYS A 1 103 ? 16.516 -3.338 -36.063 1.00 88.81 103 CYS A C 1
ATOM 789 O O . CYS A 1 103 ? 16.362 -3.488 -37.271 1.00 88.81 103 CYS A O 1
ATOM 791 N N . LEU A 1 104 ? 17.682 -2.944 -35.541 1.00 89.56 104 LEU A N 1
ATOM 792 C CA . LEU A 1 104 ? 18.862 -2.602 -36.340 1.00 89.56 104 LEU A CA 1
ATOM 793 C C . LEU A 1 104 ? 19.454 -3.825 -37.053 1.00 89.56 104 LEU A C 1
ATOM 795 O O . LEU A 1 104 ? 19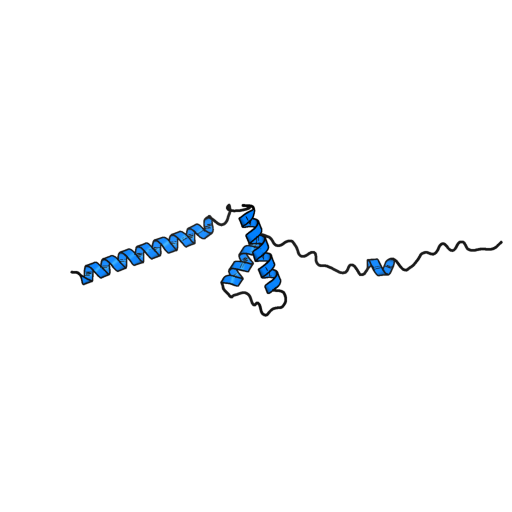.856 -3.713 -38.203 1.00 89.56 104 LEU A O 1
ATOM 799 N N . ALA A 1 105 ? 19.460 -4.987 -36.398 1.00 84.56 105 ALA A N 1
ATOM 800 C CA . ALA A 1 105 ? 19.919 -6.246 -36.983 1.00 84.56 105 ALA A CA 1
ATOM 801 C C . ALA A 1 105 ? 18.968 -6.800 -38.055 1.00 84.56 105 ALA A C 1
ATOM 803 O O . ALA A 1 105 ? 19.414 -7.506 -38.945 1.00 84.56 105 ALA A O 1
ATOM 804 N N . VAL A 1 106 ? 17.666 -6.505 -37.970 1.00 87.00 106 VAL A N 1
ATOM 805 C CA . VAL A 1 106 ? 16.696 -6.842 -39.028 1.00 87.00 106 VAL A CA 1
ATOM 806 C C . VAL A 1 106 ? 16.780 -5.856 -40.197 1.00 87.00 106 VAL A C 1
ATOM 808 O O . VAL A 1 106 ? 16.460 -6.212 -41.327 1.00 87.00 106 VAL A O 1
ATOM 811 N N . ALA A 1 107 ? 17.185 -4.613 -39.930 1.00 78.62 107 ALA A N 1
ATOM 812 C CA . ALA A 1 107 ? 17.324 -3.571 -40.941 1.00 78.62 107 ALA A CA 1
ATOM 813 C C . ALA A 1 107 ? 18.653 -3.619 -41.723 1.00 78.62 107 ALA A C 1
ATOM 815 O O . ALA A 1 107 ? 18.759 -2.923 -42.734 1.00 78.62 107 ALA A O 1
ATOM 816 N N . TYR A 1 108 ? 19.647 -4.383 -41.256 1.00 70.12 108 TYR A N 1
ATOM 817 C CA . TYR A 1 108 ? 20.971 -4.547 -41.872 1.00 70.12 108 TYR A CA 1
ATOM 818 C C . TYR A 1 108 ? 21.087 -5.903 -42.572 1.00 70.12 108 TYR A C 1
ATOM 820 O O . TYR A 1 108 ? 21.647 -5.938 -43.690 1.00 70.12 108 TYR A O 1
#

Mean predicted aligned error: 17.45 Å

Organism: NCBI:txid2599293